Protein AF-A0A1R0GQF1-F1 (afdb_monomer)

Sequence (113 aa):
MKVENKCQLLCKSEIPENGIEFISNRIKENYRMNWLIDGLSAAQKIEGKEGLSLGFPLGYVEKDAVYLNNHYDIEVHYHTQTNKDGLFVKHQLRYNQTSITKKREGPRGPIYL

Solvent-accessible surface area (backbone atoms only — not comparable to full-atom values): 7550 Å² total; per-residue (Å²): 133,88,78,90,82,74,90,72,84,88,78,88,82,82,79,54,76,80,48,49,58,53,53,48,50,40,28,75,69,64,37,62,46,74,52,70,57,96,88,38,69,36,27,21,56,43,88,99,48,104,44,75,37,87,27,42,63,45,32,44,75,58,94,94,40,78,44,79,63,86,60,74,44,76,46,78,44,68,57,84,84,85,71,92,62,87,83,76,85,68,83,67,64,56,53,83,49,34,37,37,40,76,65,87,73,71,92,78,65,80,80,80,123

InterPro domains:
  IPR004240 Nonaspanin (TM9SF) [PF02990] (1-86)
  IPR004240 Nonaspanin (TM9SF) [PTHR10766] (1-89)

Radius of gyration: 17.9 Å; Cα contacts (8 Å, |Δi|>4): 136; chains: 1; bounding box: 47×31×44 Å

Structure (mmCIF, N/CA/C/O backbone):
data_AF-A0A1R0GQF1-F1
#
_entry.id   AF-A0A1R0GQF1-F1
#
loop_
_atom_site.group_PDB
_atom_site.id
_atom_site.type_symbol
_atom_site.label_atom_id
_atom_site.label_alt_id
_atom_site.label_comp_id
_atom_site.label_asym_id
_atom_site.label_entity_id
_atom_site.label_seq_id
_atom_site.pdbx_PDB_ins_code
_atom_site.Cartn_x
_atom_site.Cartn_y
_atom_site.Cartn_z
_atom_site.occupancy
_atom_site.B_iso_or_equiv
_atom_site.auth_seq_id
_atom_site.auth_comp_id
_atom_site.auth_asym_id
_atom_site.auth_atom_id
_atom_site.pdbx_PDB_model_num
ATOM 1 N N . MET A 1 1 ? 9.248 0.926 -27.877 1.00 42.25 1 MET A N 1
ATOM 2 C CA . MET A 1 1 ? 8.872 1.836 -26.769 1.00 42.25 1 MET A CA 1
ATOM 3 C C . MET A 1 1 ? 8.076 1.040 -25.753 1.00 42.25 1 MET A C 1
ATOM 5 O O . MET A 1 1 ? 7.218 0.278 -26.181 1.00 42.25 1 MET A O 1
ATOM 9 N N . LYS A 1 2 ? 8.354 1.163 -24.448 1.00 61.94 2 LYS A N 1
ATOM 10 C CA . LYS A 1 2 ? 7.405 0.650 -23.446 1.00 61.94 2 LYS A CA 1
ATOM 11 C C . LYS A 1 2 ? 6.218 1.609 -23.377 1.00 61.94 2 LYS A C 1
ATOM 13 O O . LYS A 1 2 ? 6.417 2.820 -23.416 1.00 61.94 2 LYS A O 1
ATOM 18 N N . VAL A 1 3 ? 5.016 1.051 -23.322 1.00 74.56 3 VAL A N 1
ATOM 19 C CA . VAL A 1 3 ? 3.767 1.804 -23.181 1.00 74.56 3 VAL A CA 1
ATOM 20 C C . VAL A 1 3 ? 3.474 1.947 -21.691 1.00 74.56 3 VAL A C 1
ATOM 22 O O . VAL A 1 3 ? 3.580 0.973 -20.945 1.00 74.56 3 VAL A O 1
ATOM 25 N N . GLU A 1 4 ? 3.164 3.164 -21.252 1.00 76.62 4 GLU A N 1
ATOM 26 C CA . GLU A 1 4 ? 2.715 3.420 -19.885 1.00 76.62 4 GLU A CA 1
ATOM 27 C C . GLU A 1 4 ? 1.317 2.817 -19.698 1.00 76.62 4 GLU A C 1
ATOM 29 O O . GLU A 1 4 ? 0.382 3.174 -20.413 1.00 76.62 4 GLU A O 1
ATOM 34 N N . ASN A 1 5 ? 1.169 1.916 -18.727 1.00 81.06 5 ASN A N 1
ATOM 35 C CA . ASN A 1 5 ? -0.120 1.331 -18.375 1.00 81.06 5 ASN A CA 1
ATOM 36 C C . ASN A 1 5 ? -0.602 1.942 -17.059 1.00 81.06 5 ASN A C 1
ATOM 38 O O . ASN A 1 5 ? 0.094 1.865 -16.049 1.00 81.06 5 ASN A O 1
ATOM 42 N N . LYS A 1 6 ? -1.802 2.528 -17.061 1.00 82.44 6 LYS A N 1
ATOM 43 C CA . LYS A 1 6 ? -2.418 3.146 -15.875 1.00 82.44 6 LYS A CA 1
ATOM 44 C C . LYS A 1 6 ? -3.592 2.315 -15.383 1.00 82.44 6 LYS A C 1
ATOM 46 O O . LYS A 1 6 ? -4.295 1.722 -16.200 1.00 82.44 6 LYS A O 1
ATOM 51 N N . CYS A 1 7 ? -3.803 2.315 -14.063 1.00 76.31 7 CYS A N 1
ATOM 52 C CA . CYS A 1 7 ? -4.984 1.744 -13.398 1.00 76.31 7 CYS A CA 1
ATOM 53 C C . CYS A 1 7 ? -5.314 0.311 -13.860 1.00 76.31 7 CYS A C 1
ATOM 55 O O . CYS A 1 7 ? -6.466 -0.016 -14.138 1.00 76.31 7 CYS A O 1
ATOM 57 N N . GLN A 1 8 ? -4.289 -0.533 -13.998 1.00 84.62 8 GLN A N 1
ATOM 58 C CA . GLN A 1 8 ? -4.483 -1.927 -14.387 1.00 84.62 8 GLN A CA 1
ATOM 59 C C . GLN A 1 8 ? -5.007 -2.722 -13.193 1.00 84.62 8 GLN A C 1
ATOM 61 O O . GLN A 1 8 ? -4.401 -2.716 -12.122 1.00 84.62 8 GLN A O 1
ATOM 66 N N . LEU A 1 9 ? -6.127 -3.417 -13.385 1.00 84.31 9 LEU A N 1
ATOM 67 C CA . LEU A 1 9 ? -6.643 -4.344 -12.387 1.00 84.31 9 LEU A CA 1
ATOM 68 C C . LEU A 1 9 ? -5.709 -5.554 -12.302 1.00 84.31 9 LEU A C 1
ATOM 70 O O . LEU A 1 9 ? -5.585 -6.301 -13.269 1.00 84.31 9 LEU A O 1
ATOM 74 N N . LEU A 1 10 ? -5.073 -5.749 -11.147 1.00 81.56 10 LEU A N 1
ATOM 75 C CA . LEU A 1 10 ? -4.171 -6.881 -10.926 1.00 81.56 10 LEU A CA 1
ATOM 76 C C . LEU A 1 10 ? -4.951 -8.172 -10.667 1.00 81.56 10 LEU A C 1
ATOM 78 O O . LEU A 1 10 ? -4.722 -9.189 -11.317 1.00 81.56 10 LEU A O 1
ATOM 82 N N . CYS A 1 11 ? -5.888 -8.124 -9.722 1.00 83.00 11 CYS A N 1
ATOM 83 C CA . CYS A 1 11 ? -6.737 -9.250 -9.365 1.00 83.00 11 CYS A CA 1
ATOM 84 C C . CYS A 1 11 ? -8.064 -8.769 -8.773 1.00 83.00 11 CYS A C 1
ATOM 86 O O . CYS A 1 11 ? -8.197 -7.628 -8.325 1.00 83.00 11 CYS A O 1
ATOM 88 N N . LYS A 1 12 ? -9.049 -9.666 -8.768 1.00 86.88 12 LYS A N 1
ATOM 89 C CA . LYS A 1 12 ? -10.252 -9.542 -7.946 1.00 86.88 12 LYS A CA 1
ATOM 90 C C . LYS A 1 12 ? -10.146 -10.582 -6.846 1.00 86.88 12 LYS A C 1
ATOM 92 O O . LYS A 1 12 ? -9.893 -11.747 -7.139 1.00 86.88 12 LYS A O 1
ATOM 97 N N . SER A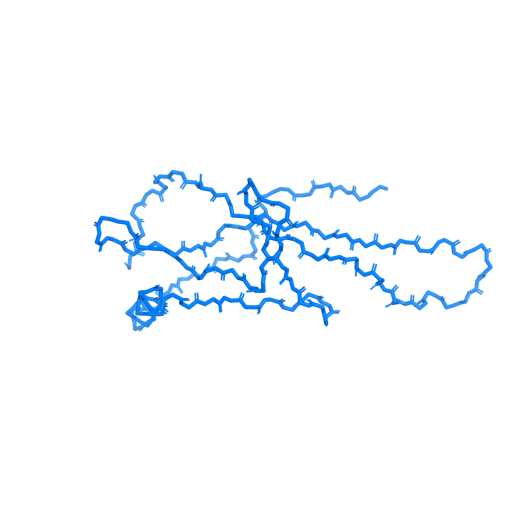 1 13 ? -10.320 -10.151 -5.609 1.00 84.44 13 SER A N 1
ATOM 98 C CA . SER A 1 13 ? -10.397 -11.032 -4.455 1.00 84.44 13 SER A CA 1
ATOM 99 C C . SER A 1 13 ? -11.419 -10.459 -3.500 1.00 84.44 13 SER A C 1
ATOM 101 O O . SER A 1 13 ? -11.488 -9.243 -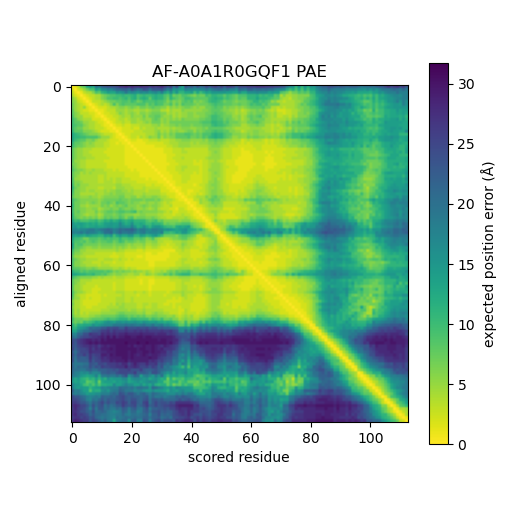3.320 1.00 84.44 13 SER A O 1
ATOM 103 N N . GLU A 1 14 ? -12.175 -11.348 -2.882 1.00 87.38 14 GLU A N 1
ATOM 104 C CA . GLU A 1 14 ? -13.018 -11.018 -1.744 1.00 87.38 14 GLU A CA 1
ATOM 105 C C . GLU A 1 14 ? -12.206 -11.247 -0.470 1.00 87.38 14 GLU A C 1
ATOM 107 O O . GLU A 1 14 ? -11.337 -12.126 -0.421 1.00 87.38 14 GLU A O 1
ATOM 112 N N . ILE A 1 15 ? -12.426 -10.400 0.533 1.0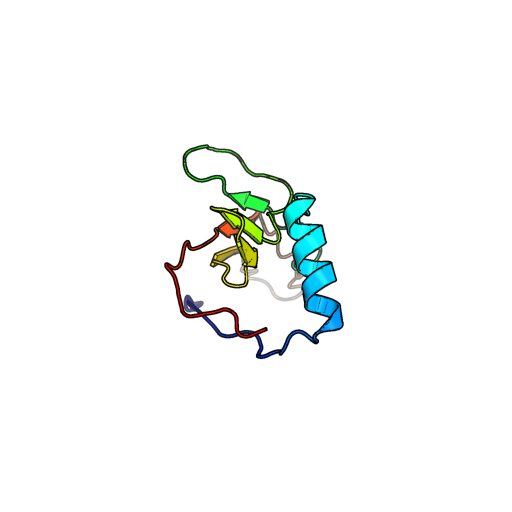0 85.69 15 ILE A N 1
ATOM 113 C CA . ILE A 1 15 ? -11.810 -10.559 1.847 1.00 85.69 15 ILE A CA 1
ATOM 114 C C . ILE A 1 15 ? -12.776 -11.423 2.657 1.00 85.69 15 ILE A C 1
ATOM 116 O O . ILE A 1 15 ? -13.930 -11.032 2.802 1.00 85.69 15 ILE A O 1
ATOM 120 N N . PRO A 1 16 ? -12.351 -12.585 3.176 1.00 88.81 16 PRO A N 1
ATOM 121 C CA . PRO A 1 16 ? -13.227 -13.401 4.004 1.00 88.81 16 PRO A CA 1
ATOM 122 C C . PRO A 1 16 ? -13.547 -12.664 5.311 1.00 88.81 16 PRO A C 1
ATOM 124 O O . PRO A 1 16 ? -12.733 -11.879 5.797 1.00 88.81 16 PRO A O 1
ATOM 127 N N . GLU A 1 17 ? -14.702 -12.948 5.911 1.00 85.94 17 GLU A N 1
ATOM 128 C CA . GLU A 1 17 ? -15.216 -12.224 7.086 1.00 85.94 17 GLU A CA 1
ATOM 129 C C . GLU A 1 17 ? -14.211 -12.181 8.255 1.00 85.94 17 GLU A C 1
ATOM 131 O O . GLU A 1 17 ? -13.963 -11.134 8.851 1.00 85.94 17 GLU A O 1
ATOM 136 N N . ASN A 1 18 ? -13.515 -13.291 8.514 1.00 86.06 18 ASN A N 1
ATOM 137 C CA . ASN A 1 18 ? -12.456 -13.365 9.527 1.00 86.06 18 ASN A CA 1
ATOM 138 C C . ASN A 1 18 ? -11.208 -12.516 9.194 1.00 86.06 18 ASN A C 1
ATOM 140 O O . ASN A 1 18 ? -10.451 -12.135 10.087 1.00 86.06 18 ASN A O 1
ATOM 144 N N . GLY A 1 19 ? -10.968 -12.223 7.915 1.00 88.69 19 GLY A N 1
ATOM 145 C CA . GLY A 1 19 ? -9.864 -11.390 7.443 1.00 88.69 19 GLY A CA 1
ATOM 146 C C . GLY A 1 19 ? -10.112 -9.894 7.637 1.00 88.69 19 GLY A C 1
ATOM 147 O O . GLY A 1 19 ? -9.156 -9.125 7.748 1.00 88.69 19 GLY A O 1
ATOM 148 N N . ILE A 1 20 ? -11.375 -9.478 7.730 1.00 89.50 20 ILE A N 1
ATOM 149 C CA . ILE A 1 20 ? -11.778 -8.074 7.879 1.00 89.50 20 ILE A CA 1
ATOM 150 C C . ILE A 1 20 ? -11.278 -7.501 9.202 1.00 89.50 20 ILE A C 1
ATOM 152 O O . ILE A 1 20 ? -10.653 -6.435 9.226 1.00 89.50 20 ILE A O 1
ATOM 156 N N . GLU A 1 21 ? -11.535 -8.206 10.304 1.00 92.31 21 GLU A N 1
ATOM 157 C CA . GLU A 1 21 ? -11.109 -7.774 11.634 1.00 92.31 21 GLU A CA 1
ATOM 158 C C . GLU A 1 21 ? -9.580 -7.727 11.720 1.00 92.31 21 GLU A C 1
ATOM 160 O O . GLU A 1 21 ? -9.007 -6.741 12.190 1.00 92.31 21 GLU A O 1
ATOM 165 N N . PHE A 1 22 ? -8.908 -8.745 11.174 1.00 93.88 22 PHE A N 1
ATOM 166 C CA . PHE A 1 22 ? -7.451 -8.795 11.110 1.00 93.88 22 PHE A CA 1
ATOM 167 C C . PHE A 1 22 ? -6.874 -7.580 10.374 1.00 93.88 22 PHE A C 1
ATOM 169 O O . PHE A 1 22 ? -6.043 -6.860 10.932 1.00 93.88 22 PHE A O 1
ATOM 176 N N . ILE A 1 23 ? -7.333 -7.310 9.148 1.00 92.31 23 ILE A N 1
ATOM 177 C CA . ILE A 1 23 ? -6.868 -6.171 8.344 1.00 92.31 23 ILE A CA 1
ATOM 178 C C . ILE A 1 23 ? -7.163 -4.855 9.066 1.00 92.31 23 ILE A C 1
ATOM 180 O O . ILE A 1 23 ? -6.291 -3.987 9.145 1.00 92.31 23 ILE A O 1
ATOM 184 N N . SER A 1 24 ? -8.354 -4.720 9.649 1.00 92.94 24 SER A N 1
ATOM 185 C CA . SER A 1 24 ? -8.752 -3.512 10.371 1.00 92.94 24 SER A CA 1
ATOM 186 C C . SER A 1 24 ? -7.849 -3.233 11.571 1.00 92.94 24 SER A C 1
ATOM 188 O O . SER A 1 24 ? -7.410 -2.097 11.763 1.00 92.94 24 SER A O 1
ATOM 190 N N . ASN A 1 25 ? -7.517 -4.265 12.347 1.00 95.31 25 ASN A N 1
ATOM 191 C CA . ASN A 1 25 ? -6.617 -4.150 13.491 1.00 95.31 25 ASN A CA 1
ATOM 192 C C . ASN A 1 25 ? -5.193 -3.800 13.047 1.00 95.31 25 ASN A C 1
ATOM 194 O O . ASN A 1 25 ? -4.595 -2.878 13.597 1.00 95.31 25 ASN A O 1
ATOM 198 N N . ARG A 1 26 ? -4.682 -4.427 11.979 1.00 96.06 26 ARG A N 1
ATOM 199 C CA . ARG A 1 26 ? -3.376 -4.067 11.399 1.00 96.06 26 ARG A CA 1
ATOM 200 C C . ARG A 1 26 ? -3.334 -2.608 10.933 1.00 96.06 26 ARG A C 1
ATOM 202 O O . ARG A 1 26 ? -2.334 -1.927 11.144 1.00 96.06 26 ARG A O 1
ATOM 209 N N . ILE A 1 27 ? -4.410 -2.091 10.339 1.00 94.44 27 ILE A N 1
ATOM 210 C CA . ILE A 1 27 ? -4.474 -0.678 9.937 1.00 94.44 27 ILE A CA 1
ATOM 211 C C . ILE A 1 27 ? -4.453 0.245 11.164 1.00 94.44 27 ILE A C 1
ATOM 213 O O . ILE A 1 27 ? -3.695 1.215 11.172 1.00 94.44 27 ILE A O 1
ATOM 217 N N . LYS A 1 28 ? -5.222 -0.071 12.214 1.00 94.50 28 LYS A N 1
ATOM 218 C CA . LYS A 1 28 ? -5.226 0.690 13.479 1.00 94.50 28 LYS A CA 1
ATOM 219 C C . LYS A 1 28 ? -3.860 0.679 14.176 1.00 94.50 28 LYS A C 1
ATOM 221 O O . LYS A 1 28 ? -3.471 1.670 14.784 1.00 94.50 28 LYS A O 1
ATOM 226 N N . GLU A 1 29 ? -3.107 -0.407 14.034 1.00 96.12 29 GLU A N 1
ATOM 227 C CA . GLU A 1 29 ? -1.732 -0.554 14.531 1.00 96.12 29 GLU A CA 1
ATOM 228 C C . GLU A 1 29 ? -0.676 0.143 13.646 1.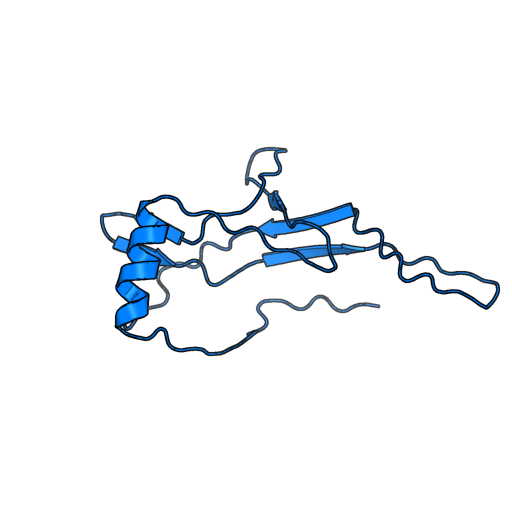00 96.12 29 GLU A C 1
ATOM 230 O O . GLU A 1 29 ? 0.521 0.007 13.889 1.00 96.12 29 GLU A O 1
ATOM 235 N N . ASN A 1 30 ? -1.086 0.909 12.626 1.00 93.44 30 ASN A N 1
ATOM 236 C CA . ASN A 1 30 ? -0.199 1.568 11.660 1.00 93.44 30 ASN A CA 1
ATOM 237 C C . ASN A 1 30 ? 0.721 0.595 10.903 1.00 93.44 30 ASN A C 1
ATOM 239 O O . ASN A 1 30 ? 1.866 0.929 10.581 1.00 93.44 30 ASN A O 1
ATOM 243 N N . TYR A 1 31 ? 0.225 -0.607 10.594 1.00 94.69 31 TYR A N 1
ATOM 244 C CA . TYR A 1 31 ? 0.992 -1.602 9.856 1.00 94.69 31 TYR A CA 1
ATOM 245 C C . TYR A 1 31 ? 1.443 -1.057 8.493 1.00 94.69 31 TYR A C 1
ATOM 247 O O . TYR A 1 31 ? 0.652 -0.515 7.709 1.00 94.69 31 TYR A O 1
ATOM 255 N N . ARG A 1 32 ? 2.738 -1.215 8.203 1.00 91.69 32 ARG A N 1
ATOM 256 C CA . ARG A 1 32 ? 3.367 -0.793 6.948 1.00 91.69 32 ARG A CA 1
ATOM 257 C C . ARG A 1 32 ? 3.756 -2.016 6.134 1.00 91.69 32 ARG A C 1
ATOM 259 O O . ARG A 1 32 ? 4.288 -2.985 6.665 1.00 91.69 32 ARG A O 1
ATOM 266 N N . MET A 1 33 ? 3.517 -1.944 4.835 1.00 89.62 33 MET A N 1
ATOM 267 C CA . MET A 1 33 ? 3.890 -2.974 3.881 1.00 89.62 33 MET A CA 1
ATOM 268 C C . MET A 1 33 ? 5.227 -2.644 3.238 1.00 89.62 33 MET A C 1
ATOM 270 O O . MET A 1 33 ? 5.456 -1.511 2.815 1.00 89.62 33 MET A O 1
ATOM 274 N N . ASN A 1 34 ? 6.069 -3.666 3.119 1.00 89.62 34 ASN A N 1
ATOM 275 C CA . ASN A 1 34 ? 7.295 -3.634 2.338 1.00 89.62 34 ASN A CA 1
ATOM 276 C C . ASN A 1 34 ? 7.099 -4.537 1.124 1.00 89.62 34 ASN A C 1
ATOM 278 O O . ASN A 1 34 ? 6.915 -5.743 1.277 1.00 89.62 34 ASN A O 1
ATOM 282 N N . TRP A 1 35 ? 7.122 -3.961 -0.075 1.00 86.88 35 TRP A N 1
ATOM 283 C CA . TRP A 1 35 ? 7.098 -4.743 -1.309 1.00 86.88 35 TRP A CA 1
ATOM 284 C C . TRP A 1 35 ? 8.511 -4.954 -1.824 1.00 86.88 35 TRP A C 1
ATOM 286 O O . TRP A 1 35 ? 9.330 -4.034 -1.813 1.00 86.88 35 TRP A O 1
ATOM 296 N N . LEU A 1 36 ? 8.767 -6.170 -2.292 1.00 84.94 36 LEU A N 1
ATOM 297 C CA . LEU A 1 36 ? 9.983 -6.542 -2.996 1.00 84.94 36 LEU A CA 1
ATOM 298 C C . LEU A 1 36 ? 9.628 -6.724 -4.467 1.00 84.94 36 LEU A C 1
ATOM 300 O O . LEU A 1 36 ? 8.782 -7.548 -4.807 1.00 84.94 36 LEU A O 1
ATOM 304 N N . ILE A 1 37 ? 10.269 -5.947 -5.331 1.00 81.88 37 ILE A N 1
ATOM 305 C CA . ILE A 1 37 ? 10.099 -6.021 -6.779 1.00 81.88 37 ILE A CA 1
ATOM 306 C C . ILE A 1 37 ? 11.457 -6.402 -7.351 1.00 81.88 37 ILE A C 1
ATOM 308 O O . ILE A 1 37 ? 12.418 -5.655 -7.201 1.00 81.88 37 ILE A O 1
ATOM 312 N N . ASP A 1 38 ? 11.537 -7.595 -7.939 1.00 80.06 38 ASP A N 1
ATOM 313 C CA . ASP A 1 38 ? 12.779 -8.174 -8.475 1.00 80.06 38 ASP A CA 1
ATOM 314 C C . ASP A 1 38 ? 13.966 -8.112 -7.484 1.00 80.06 38 ASP A C 1
ATOM 316 O O . ASP A 1 38 ? 15.083 -7.716 -7.808 1.00 80.06 38 ASP A O 1
ATOM 320 N N . GLY A 1 39 ? 13.692 -8.435 -6.214 1.00 81.12 39 GLY A N 1
ATOM 321 C CA . GLY A 1 39 ? 14.697 -8.437 -5.144 1.00 81.12 39 GLY A CA 1
ATOM 322 C C . GLY A 1 39 ? 15.058 -7.061 -4.576 1.00 81.12 39 GLY A C 1
ATOM 323 O O . GLY A 1 39 ? 15.927 -6.979 -3.709 1.00 81.12 39 GLY A O 1
ATOM 324 N N . LEU A 1 40 ? 14.392 -5.987 -5.009 1.00 81.69 40 LEU A N 1
ATOM 325 C CA . LEU A 1 40 ? 14.622 -4.633 -4.511 1.00 81.69 40 LEU A CA 1
ATOM 326 C C . LEU A 1 40 ? 13.406 -4.105 -3.755 1.00 81.69 40 LEU A C 1
ATOM 328 O O . LEU A 1 40 ? 12.266 -4.222 -4.206 1.00 81.69 40 LEU A O 1
ATOM 332 N N . SER A 1 41 ? 13.658 -3.494 -2.600 1.00 82.56 41 SER A N 1
ATOM 333 C CA . SER A 1 41 ? 12.608 -2.879 -1.792 1.00 82.56 41 SER A CA 1
ATOM 334 C C . SER A 1 41 ? 12.011 -1.668 -2.501 1.00 82.56 41 SER A C 1
ATOM 336 O O . SER A 1 41 ? 12.728 -0.752 -2.913 1.00 82.56 41 SER A O 1
ATOM 338 N N . ALA A 1 42 ? 10.686 -1.638 -2.592 1.00 85.75 42 ALA A N 1
ATOM 339 C CA . ALA A 1 42 ? 9.958 -0.451 -3.002 1.00 85.75 42 ALA A CA 1
ATOM 340 C C . ALA A 1 42 ? 9.991 0.605 -1.887 1.00 85.75 42 ALA A C 1
ATOM 342 O O . ALA A 1 42 ? 9.941 0.284 -0.695 1.00 85.75 42 ALA A O 1
ATOM 343 N N . ALA A 1 43 ? 10.046 1.872 -2.283 1.00 84.19 43 ALA A N 1
ATOM 344 C CA . ALA A 1 43 ? 9.999 3.005 -1.373 1.00 84.19 43 ALA A CA 1
ATOM 345 C C . ALA A 1 43 ? 8.742 3.841 -1.617 1.00 84.19 43 ALA A C 1
ATOM 347 O O . ALA A 1 43 ? 8.278 3.995 -2.747 1.00 84.19 43 ALA A O 1
ATOM 348 N N . GLN A 1 44 ? 8.192 4.413 -0.550 1.00 84.00 44 GLN A N 1
ATOM 349 C CA . GLN A 1 44 ? 7.099 5.369 -0.662 1.00 84.00 44 GLN A CA 1
ATOM 350 C C . GLN A 1 44 ? 7.657 6.757 -0.962 1.00 84.00 44 GLN A C 1
ATOM 352 O O . GLN A 1 44 ? 8.505 7.250 -0.213 1.00 84.00 44 GLN A O 1
ATOM 357 N N . LYS A 1 45 ? 7.134 7.417 -1.996 1.00 79.38 45 LYS A N 1
ATOM 358 C CA . LYS A 1 45 ? 7.386 8.843 -2.220 1.00 79.38 45 LYS A CA 1
ATOM 359 C C . LYS A 1 45 ? 6.483 9.656 -1.292 1.00 79.38 45 LYS A C 1
ATOM 361 O O .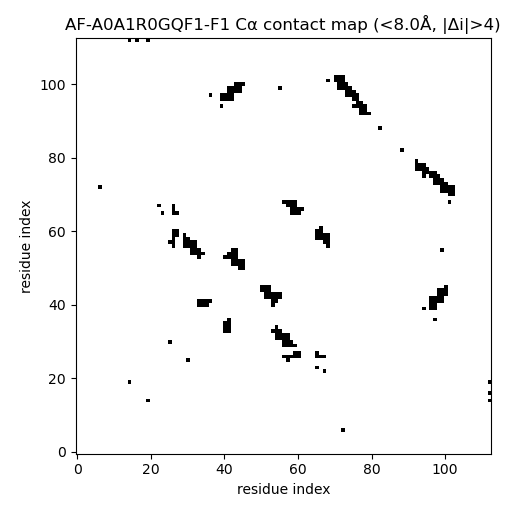 LYS A 1 45 ? 5.263 9.497 -1.321 1.00 79.38 45 LYS A O 1
ATOM 366 N N . ILE A 1 46 ? 7.065 10.495 -0.437 1.00 72.50 46 ILE A N 1
ATOM 367 C CA . ILE A 1 46 ? 6.290 11.362 0.458 1.00 72.50 46 ILE A CA 1
ATOM 368 C C . ILE A 1 46 ? 5.905 12.627 -0.315 1.00 72.50 46 ILE A C 1
ATOM 370 O O . ILE A 1 46 ? 6.771 13.399 -0.716 1.00 72.50 46 ILE A O 1
ATOM 374 N N . GLU A 1 47 ? 4.608 12.858 -0.529 1.00 67.31 47 GLU A N 1
ATOM 375 C CA . GLU A 1 47 ? 4.136 14.089 -1.175 1.00 67.31 47 GLU A CA 1
ATOM 376 C C . GLU A 1 47 ? 4.608 15.331 -0.396 1.00 67.31 47 GLU A C 1
ATOM 378 O O . GLU A 1 47 ? 4.444 15.418 0.822 1.00 67.31 47 GLU A O 1
ATOM 383 N N . GLY A 1 48 ? 5.205 16.298 -1.099 1.00 65.62 48 GLY A N 1
ATOM 384 C CA . GLY A 1 48 ? 5.648 17.571 -0.518 1.00 65.62 48 GLY A CA 1
ATOM 385 C C . GLY A 1 48 ? 6.975 17.534 0.252 1.00 65.62 48 GLY A C 1
ATOM 386 O O . GLY A 1 48 ? 7.366 18.556 0.811 1.00 65.62 48 GLY A O 1
ATOM 387 N N . LYS A 1 49 ? 7.688 16.400 0.284 1.00 62.56 49 LYS A N 1
ATOM 388 C CA . LYS A 1 49 ? 9.063 16.309 0.804 1.00 62.56 49 LYS A CA 1
ATOM 389 C C . LYS A 1 49 ? 9.940 15.531 -0.173 1.00 62.56 49 LYS A C 1
ATOM 391 O O . LYS A 1 49 ? 9.500 14.536 -0.737 1.00 62.56 49 LYS A O 1
ATOM 396 N N . GLU A 1 50 ? 11.206 15.918 -0.317 1.00 61.78 50 GLU A N 1
ATOM 397 C CA . GLU A 1 50 ? 12.225 15.094 -0.989 1.00 61.78 50 GLU A CA 1
ATOM 398 C C . GLU A 1 50 ? 12.651 13.929 -0.079 1.00 61.78 50 GLU A C 1
ATOM 400 O O . GLU A 1 50 ? 13.792 13.817 0.355 1.00 61.78 50 GLU A O 1
ATOM 405 N N . GLY A 1 51 ? 11.685 13.094 0.304 1.00 65.69 51 GLY A N 1
ATOM 406 C CA . GLY A 1 51 ? 11.870 12.006 1.251 1.00 65.69 51 GLY A CA 1
ATOM 407 C C . GLY A 1 51 ? 11.276 10.713 0.722 1.00 65.69 51 GLY A C 1
ATOM 408 O O . GLY A 1 51 ? 10.124 10.669 0.285 1.00 65.69 51 GLY A O 1
ATOM 409 N N . LEU A 1 52 ? 12.070 9.651 0.802 1.00 72.88 52 LEU A N 1
ATOM 410 C CA . LEU A 1 52 ? 11.644 8.285 0.536 1.00 72.88 52 LEU A CA 1
ATOM 411 C C . LEU A 1 52 ? 11.472 7.569 1.871 1.00 72.88 52 LEU A C 1
ATOM 413 O O . LEU A 1 52 ? 12.352 7.631 2.729 1.00 72.88 52 LEU A O 1
ATOM 417 N N . SER A 1 53 ? 10.336 6.903 2.056 1.00 79.06 53 SER A N 1
ATOM 418 C CA . SER A 1 53 ? 10.082 6.092 3.248 1.00 79.06 53 SER A CA 1
ATOM 419 C C . SER A 1 53 ? 10.209 4.609 2.932 1.00 79.06 53 SER A C 1
ATOM 421 O O . SER A 1 53 ? 9.795 4.156 1.862 1.00 79.06 53 SER A O 1
ATOM 423 N N . LEU A 1 54 ? 10.758 3.852 3.884 1.00 80.44 54 LEU A N 1
ATOM 424 C CA . LEU A 1 54 ? 10.726 2.397 3.838 1.00 80.44 54 LEU A CA 1
ATOM 425 C C . LEU A 1 54 ? 9.300 1.922 4.127 1.00 80.44 54 LEU A C 1
ATOM 427 O O . LEU A 1 54 ? 8.729 2.183 5.193 1.00 80.44 54 LEU A O 1
ATOM 431 N N . GLY A 1 55 ? 8.730 1.250 3.133 1.00 83.81 55 GLY A N 1
ATOM 432 C CA . GLY A 1 55 ? 7.357 0.781 3.160 1.00 83.81 55 GLY A CA 1
ATOM 433 C C . GLY A 1 55 ? 6.314 1.895 3.151 1.00 83.81 55 GLY A C 1
ATOM 434 O O . GLY A 1 55 ? 6.602 3.089 3.254 1.00 83.81 55 GLY A O 1
ATOM 435 N N . PHE A 1 56 ? 5.060 1.488 3.042 1.00 86.81 56 PHE A N 1
ATOM 436 C CA . PHE A 1 56 ? 3.896 2.371 2.956 1.00 86.81 56 PHE A CA 1
ATOM 437 C C . PHE A 1 56 ? 2.733 1.768 3.749 1.00 86.81 56 PHE A C 1
ATOM 439 O O . PHE A 1 56 ? 2.690 0.555 3.951 1.00 86.81 56 PHE A O 1
ATOM 446 N N . PRO A 1 57 ? 1.799 2.587 4.251 1.00 89.69 57 PRO A N 1
ATOM 447 C CA . PRO A 1 57 ? 0.744 2.101 5.130 1.00 89.69 57 PRO A CA 1
ATOM 448 C C . PRO A 1 57 ? -0.220 1.149 4.408 1.00 89.69 57 PRO A C 1
ATOM 450 O O . PRO A 1 57 ? -0.630 1.409 3.271 1.00 89.69 57 PRO A O 1
ATOM 453 N N . 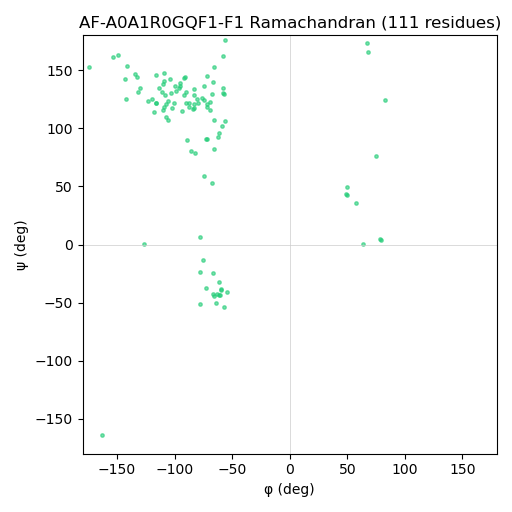LEU A 1 58 ? -0.633 0.084 5.102 1.00 91.44 58 LEU A N 1
ATOM 454 C CA . LEU A 1 58 ? -1.682 -0.832 4.638 1.00 91.44 58 LEU A CA 1
ATOM 455 C C . LEU A 1 58 ? -3.010 -0.093 4.414 1.00 91.44 58 LEU A C 1
ATOM 457 O O . LEU A 1 58 ? -3.713 -0.335 3.440 1.00 91.44 58 LEU A O 1
ATOM 461 N N . GLY A 1 59 ? -3.321 0.863 5.282 1.00 90.75 59 GLY A N 1
ATOM 462 C CA . GLY A 1 59 ? -4.558 1.630 5.251 1.00 90.75 59 GLY A CA 1
ATOM 463 C C . GLY A 1 59 ? -4.455 2.894 6.091 1.00 90.75 59 GLY A C 1
ATOM 464 O O . GLY A 1 59 ? -3.358 3.337 6.423 1.00 90.75 59 GLY A O 1
ATOM 465 N N . TYR A 1 60 ? -5.589 3.495 6.415 1.00 90.19 60 TYR A N 1
ATOM 466 C CA . TYR A 1 60 ? -5.668 4.648 7.307 1.00 90.19 60 TYR A CA 1
ATOM 467 C C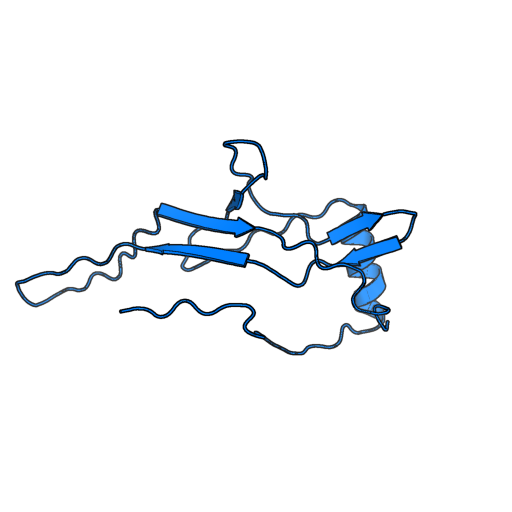 . TYR A 1 60 ? -6.990 4.652 8.073 1.00 90.19 60 TYR A C 1
ATOM 469 O O . TYR A 1 60 ? -7.940 3.968 7.695 1.00 90.19 60 TYR A O 1
ATOM 477 N N . VAL A 1 61 ? -7.037 5.429 9.151 1.00 91.31 61 VAL A N 1
ATOM 478 C CA . VAL A 1 61 ? -8.252 5.666 9.934 1.00 91.31 61 VAL A CA 1
ATOM 479 C C . VAL A 1 61 ? -8.678 7.115 9.732 1.00 91.31 61 VAL A C 1
ATOM 481 O O . VAL A 1 61 ? -7.854 8.023 9.842 1.00 91.31 61 VAL A O 1
ATOM 484 N N . GLU A 1 62 ? -9.952 7.339 9.428 1.00 91.19 62 GLU A N 1
ATOM 485 C CA . GLU A 1 62 ? -10.543 8.673 9.306 1.00 91.19 62 GLU A CA 1
ATOM 486 C C . GLU A 1 62 ? -11.963 8.652 9.883 1.00 91.19 62 GLU A C 1
ATOM 488 O O . GLU A 1 62 ? -12.789 7.850 9.455 1.00 91.19 62 GLU A O 1
ATOM 493 N N . LYS A 1 63 ? -12.253 9.542 10.847 1.00 89.31 63 LYS A N 1
ATOM 494 C CA . LYS A 1 63 ? -13.570 9.653 11.513 1.00 89.31 63 LYS A CA 1
ATOM 495 C C . LYS A 1 63 ? -14.096 8.294 12.010 1.00 89.31 63 LYS A C 1
ATOM 497 O O . LYS A 1 63 ? -15.212 7.905 11.684 1.00 89.31 63 LYS A O 1
ATOM 502 N N . ASP A 1 64 ? -13.242 7.560 12.725 1.00 85.88 64 ASP A N 1
ATOM 503 C CA . ASP A 1 64 ? -13.493 6.218 13.280 1.00 85.88 64 ASP A CA 1
ATOM 504 C C . ASP A 1 64 ? -13.750 5.092 12.261 1.00 85.88 64 ASP A C 1
ATOM 506 O O . ASP A 1 64 ? -13.890 3.929 12.643 1.00 85.88 64 ASP A O 1
ATOM 510 N N . ALA A 1 65 ? -13.721 5.393 10.961 1.00 89.56 65 ALA A N 1
ATOM 511 C CA . ALA A 1 65 ? -13.760 4.400 9.899 1.00 89.56 65 ALA A CA 1
ATOM 512 C C . ALA A 1 65 ? -12.346 3.985 9.474 1.00 89.56 65 ALA A C 1
ATOM 514 O O . ALA A 1 65 ? -11.421 4.800 9.408 1.00 89.56 65 ALA A O 1
ATOM 515 N N . VAL A 1 66 ? -12.191 2.698 9.162 1.00 89.81 66 VAL A N 1
ATOM 516 C CA . VAL A 1 66 ? -10.945 2.111 8.664 1.00 89.81 66 VAL A CA 1
ATOM 517 C C . VAL A 1 66 ? -11.017 1.977 7.147 1.00 89.81 66 VAL A C 1
ATOM 519 O O . VAL A 1 66 ? -11.987 1.452 6.609 1.00 89.81 66 VAL A O 1
ATOM 522 N N . TYR A 1 67 ? -9.962 2.411 6.462 1.00 89.31 67 TYR A N 1
ATOM 523 C CA . TYR A 1 67 ? -9.863 2.394 5.008 1.00 89.31 67 TYR A CA 1
ATOM 524 C C . TYR A 1 67 ? -8.634 1.601 4.569 1.00 89.31 67 TYR A C 1
ATOM 526 O O . TYR A 1 67 ? -7.507 1.931 4.943 1.00 89.31 67 TYR A O 1
ATOM 534 N N . LEU A 1 68 ? -8.844 0.575 3.745 1.00 89.31 68 LEU A N 1
ATOM 535 C CA . LEU A 1 68 ? -7.777 -0.213 3.130 1.00 89.31 68 LEU A CA 1
ATOM 536 C C . LEU A 1 68 ? -7.251 0.487 1.870 1.00 89.31 68 LEU A C 1
ATOM 538 O O . LEU A 1 68 ? -8.025 0.913 1.014 1.00 89.31 68 LEU A O 1
ATOM 542 N N . ASN A 1 69 ? -5.928 0.565 1.717 1.00 87.75 69 ASN A N 1
ATOM 543 C CA . ASN A 1 69 ? -5.329 0.986 0.455 1.00 87.75 69 ASN A CA 1
ATOM 544 C C . ASN A 1 69 ? -5.259 -0.235 -0.477 1.00 87.75 69 ASN A C 1
ATOM 546 O O . ASN A 1 69 ? -4.582 -1.201 -0.158 1.00 87.75 69 ASN A O 1
ATOM 550 N N . ASN A 1 70 ? -5.944 -0.195 -1.621 1.00 85.00 70 ASN A N 1
ATOM 551 C CA . ASN A 1 70 ? -5.846 -1.232 -2.667 1.00 85.00 70 ASN A CA 1
ATOM 552 C C . ASN A 1 70 ? -5.512 -0.646 -4.056 1.00 85.00 70 ASN A C 1
ATOM 554 O O . ASN A 1 70 ? -5.401 -1.358 -5.048 1.00 85.00 70 ASN A O 1
ATOM 558 N N . HIS A 1 71 ? -5.349 0.674 -4.148 1.00 85.25 71 HIS A N 1
ATOM 559 C CA . HIS A 1 71 ? -4.985 1.355 -5.385 1.00 85.25 71 HIS A CA 1
ATOM 560 C C . HIS A 1 71 ? -3.614 2.014 -5.226 1.00 85.25 71 HIS A C 1
ATOM 562 O O . HIS A 1 71 ? -3.426 2.870 -4.356 1.00 85.25 71 HIS A O 1
ATOM 568 N N . TYR A 1 72 ? -2.672 1.632 -6.086 1.00 84.31 72 TYR A N 1
ATOM 569 C CA . TYR A 1 72 ? -1.276 2.056 -6.021 1.00 84.31 72 TYR A CA 1
ATOM 570 C C . TYR A 1 72 ? -0.800 2.560 -7.376 1.00 84.31 72 TYR A C 1
ATOM 572 O O . TYR A 1 72 ? -1.010 1.902 -8.394 1.00 84.31 72 TYR A O 1
ATOM 580 N N . ASP A 1 73 ? -0.106 3.693 -7.368 1.00 83.75 73 ASP A N 1
ATOM 581 C CA . ASP A 1 73 ? 0.671 4.160 -8.507 1.00 83.75 73 ASP A CA 1
ATOM 582 C C . ASP A 1 73 ? 2.109 3.672 -8.316 1.00 83.75 73 ASP A C 1
ATOM 584 O O . ASP A 1 73 ? 2.776 4.054 -7.353 1.00 83.75 73 ASP A O 1
ATOM 588 N N . ILE A 1 74 ? 2.566 2.788 -9.202 1.00 83.19 74 ILE A N 1
ATOM 589 C CA . ILE A 1 74 ? 3.879 2.144 -9.116 1.00 83.19 74 ILE A CA 1
ATOM 590 C C . ILE A 1 74 ? 4.765 2.702 -10.229 1.00 83.19 74 ILE A C 1
ATOM 592 O O . ILE A 1 74 ? 4.483 2.519 -11.412 1.00 83.19 74 ILE A O 1
ATOM 596 N N . GLU A 1 75 ? 5.859 3.348 -9.850 1.00 81.69 75 GLU A N 1
ATOM 597 C CA . GLU A 1 75 ? 6.853 3.896 -10.764 1.00 81.69 75 GLU A CA 1
ATOM 598 C C . GLU A 1 75 ? 8.123 3.049 -10.709 1.00 81.69 75 GLU A C 1
ATOM 600 O O . GLU A 1 75 ? 8.849 3.049 -9.715 1.00 81.69 75 GLU A O 1
ATOM 605 N N . VAL A 1 76 ? 8.395 2.312 -11.785 1.00 79.25 76 VAL A N 1
ATOM 606 C CA . VAL A 1 76 ? 9.544 1.405 -11.871 1.00 79.25 76 VAL A CA 1
ATOM 607 C C . VAL A 1 76 ? 10.611 2.009 -12.778 1.00 79.25 76 VAL A C 1
ATOM 609 O O . VAL A 1 76 ? 10.475 2.000 -14.004 1.00 79.25 76 VAL A O 1
ATOM 612 N N . HIS A 1 77 ? 11.710 2.483 -12.192 1.00 74.81 77 HIS A N 1
ATOM 613 C CA . HIS A 1 77 ? 12.871 2.942 -12.955 1.00 74.81 77 HIS A CA 1
ATOM 614 C C . HIS A 1 77 ? 13.810 1.772 -13.238 1.00 74.81 77 HIS A C 1
ATOM 616 O O . HIS A 1 77 ? 14.308 1.151 -12.306 1.00 74.81 77 HIS A O 1
ATOM 622 N N . TYR A 1 78 ? 14.096 1.492 -14.508 1.00 73.62 78 TYR A N 1
ATOM 623 C CA . TYR A 1 78 ? 15.011 0.430 -14.930 1.00 73.62 78 TYR A CA 1
ATOM 624 C C . TYR A 1 78 ? 15.952 0.956 -16.018 1.00 73.62 78 TYR A C 1
ATOM 626 O O . TYR A 1 78 ? 15.561 1.780 -16.845 1.00 73.62 78 TYR A O 1
ATOM 634 N N . HIS A 1 79 ? 17.188 0.461 -16.038 1.00 70.31 79 HIS A N 1
ATOM 635 C CA . HIS A 1 79 ? 18.147 0.757 -17.102 1.00 70.31 79 HIS A CA 1
ATOM 636 C C . HIS A 1 79 ? 18.136 -0.344 -18.157 1.00 70.31 79 HIS A C 1
ATOM 638 O O . HIS A 1 79 ? 18.198 -1.527 -17.826 1.00 70.31 79 HIS A O 1
ATOM 644 N N . THR A 1 80 ? 18.127 0.040 -19.431 1.00 66.25 80 THR A N 1
ATOM 645 C CA . THR A 1 80 ? 18.394 -0.876 -20.545 1.00 66.25 80 THR A CA 1
ATOM 646 C C . THR A 1 80 ? 19.820 -0.661 -21.032 1.00 66.25 80 THR A C 1
ATOM 648 O O . THR A 1 80 ? 20.142 0.425 -21.511 1.00 66.25 80 THR A O 1
ATOM 651 N N . GLN A 1 81 ? 20.676 -1.678 -20.933 1.00 64.88 81 GLN A N 1
ATOM 652 C CA . GLN A 1 81 ? 21.969 -1.659 -21.615 1.00 64.88 81 GLN A CA 1
ATOM 653 C C . GLN A 1 81 ? 21.789 -2.223 -23.024 1.00 64.88 81 GLN A C 1
ATOM 655 O O . GLN A 1 81 ? 21.400 -3.378 -23.191 1.00 64.88 81 GLN A O 1
ATOM 660 N N . THR A 1 82 ? 22.062 -1.406 -24.036 1.00 56.84 82 THR A N 1
ATOM 661 C CA . THR A 1 82 ? 22.118 -1.846 -25.432 1.00 56.84 82 THR A CA 1
ATOM 662 C C . THR A 1 82 ? 23.551 -2.294 -25.712 1.00 56.84 82 THR A C 1
ATOM 664 O O . THR A 1 82 ? 24.389 -1.475 -26.081 1.00 56.84 82 THR A O 1
ATOM 667 N N . ASN A 1 83 ? 23.872 -3.571 -25.486 1.00 54.53 83 ASN A N 1
ATOM 668 C CA . ASN A 1 83 ? 25.160 -4.109 -25.933 1.00 54.53 83 ASN A CA 1
ATOM 669 C C . ASN A 1 83 ? 25.132 -4.230 -27.461 1.00 54.53 83 ASN A C 1
ATOM 671 O O . ASN A 1 83 ? 24.259 -4.901 -28.009 1.00 54.53 83 ASN A O 1
ATOM 675 N N . LYS A 1 84 ? 26.065 -3.556 -28.146 1.00 53.69 84 LYS A N 1
ATOM 676 C CA . LYS A 1 84 ? 26.242 -3.676 -29.604 1.00 53.69 84 LYS A CA 1
ATOM 677 C C . LYS A 1 84 ? 26.929 -4.977 -30.024 1.00 53.69 84 LYS A C 1
ATOM 679 O O . LYS A 1 84 ? 26.827 -5.338 -31.188 1.00 53.69 84 LYS A O 1
ATOM 684 N N . ASP A 1 85 ? 27.516 -5.707 -29.083 1.00 54.44 85 ASP A N 1
ATOM 685 C CA . ASP A 1 85 ? 28.186 -6.975 -29.340 1.00 54.44 85 ASP A CA 1
ATOM 686 C C . ASP A 1 85 ? 27.495 -8.074 -28.532 1.00 54.44 85 ASP A C 1
ATOM 688 O O . ASP A 1 85 ? 27.256 -7.935 -27.330 1.00 54.44 85 ASP A O 1
ATOM 692 N N . GLY A 1 86 ? 27.071 -9.125 -29.232 1.00 52.28 86 GLY A N 1
ATOM 693 C CA . GLY A 1 86 ? 26.259 -10.200 -28.681 1.00 52.28 86 GLY A CA 1
ATOM 694 C C . GLY A 1 86 ? 26.892 -10.918 -27.485 1.00 52.28 86 GLY A C 1
ATOM 695 O O . GLY A 1 86 ? 28.101 -10.913 -27.283 1.00 52.28 86 GLY A O 1
ATOM 696 N N . LEU A 1 87 ? 26.011 -11.620 -26.769 1.00 45.38 87 LEU A N 1
ATOM 697 C CA . LEU A 1 87 ? 26.214 -12.443 -25.574 1.00 45.38 87 LEU A CA 1
ATOM 698 C C . LEU A 1 87 ? 26.246 -11.692 -24.231 1.00 45.38 87 LEU A C 1
ATOM 700 O O . LEU A 1 87 ? 27.044 -10.803 -23.969 1.00 45.38 87 LEU A O 1
ATOM 704 N N . PHE A 1 88 ? 25.354 -12.157 -23.353 1.00 38.59 88 PHE A N 1
ATOM 705 C CA . PHE A 1 88 ? 25.082 -11.709 -21.987 1.00 38.59 88 PHE A CA 1
ATOM 706 C C . PHE A 1 88 ? 24.306 -10.392 -21.877 1.00 38.59 88 PHE A C 1
ATOM 708 O O . PHE A 1 88 ? 24.806 -9.371 -21.409 1.00 38.59 88 PHE A O 1
ATOM 715 N N . VAL A 1 89 ? 22.993 -10.471 -22.132 1.00 42.25 89 VAL A N 1
ATOM 716 C CA . VAL A 1 89 ? 22.047 -9.674 -21.338 1.00 42.25 89 VAL A CA 1
ATOM 717 C C . VAL A 1 89 ? 22.131 -10.231 -19.921 1.00 42.25 89 VAL A C 1
ATOM 719 O O . VAL A 1 89 ? 21.347 -11.090 -19.513 1.00 42.25 89 VAL A O 1
ATOM 722 N N . LYS A 1 90 ? 23.139 -9.794 -19.161 1.00 36.25 90 LYS A N 1
ATOM 723 C CA . LYS A 1 90 ? 23.055 -9.863 -17.710 1.00 36.25 90 LYS A CA 1
ATOM 724 C C . LYS A 1 90 ? 21.782 -9.082 -17.415 1.00 36.25 90 LYS A C 1
ATOM 726 O O . LYS A 1 90 ? 21.770 -7.862 -17.572 1.00 36.25 90 LYS A O 1
ATOM 731 N N . HIS A 1 91 ? 20.703 -9.772 -17.055 1.00 41.41 91 HIS A N 1
ATOM 732 C CA . HIS A 1 91 ? 19.509 -9.158 -16.486 1.00 41.41 91 HIS A CA 1
ATOM 733 C C . HIS A 1 91 ? 19.878 -8.615 -15.093 1.00 41.41 91 HIS A C 1
ATOM 735 O O . HIS A 1 91 ? 19.280 -8.949 -14.087 1.00 41.41 91 HIS A O 1
ATOM 741 N N . GLN A 1 92 ? 20.930 -7.802 -15.009 1.00 35.09 92 GLN A N 1
ATOM 742 C CA . GLN A 1 92 ? 21.093 -6.838 -13.948 1.00 35.09 92 GLN A CA 1
ATOM 743 C C . GLN A 1 92 ? 20.263 -5.646 -14.388 1.00 35.09 92 GLN A C 1
ATOM 745 O O . GLN A 1 92 ? 20.772 -4.656 -14.917 1.00 35.09 92 GLN A O 1
ATOM 750 N N . LEU A 1 93 ? 18.953 -5.778 -14.199 1.00 38.31 93 LEU A N 1
ATOM 751 C CA . LEU A 1 93 ? 18.095 -4.620 -14.096 1.00 38.31 93 LEU A CA 1
ATOM 752 C C . LEU A 1 93 ? 18.605 -3.858 -12.869 1.00 38.31 93 LEU A C 1
ATOM 754 O O . LEU A 1 93 ? 18.317 -4.197 -11.727 1.00 38.31 93 LEU A O 1
ATOM 758 N N . ARG A 1 94 ? 19.470 -2.864 -13.091 1.00 32.09 94 ARG A N 1
ATOM 759 C CA . ARG A 1 94 ? 19.753 -1.866 -12.061 1.00 32.09 94 ARG A CA 1
ATOM 760 C C . ARG A 1 94 ? 18.509 -1.004 -11.979 1.00 32.09 94 ARG A C 1
ATOM 762 O O . ARG A 1 94 ? 18.374 -0.048 -12.749 1.00 32.09 94 ARG A O 1
ATOM 769 N N . TYR A 1 95 ? 17.583 -1.384 -11.109 1.00 43.56 95 TYR A N 1
ATOM 770 C CA . TYR A 1 95 ? 16.523 -0.471 -10.734 1.00 43.56 95 TYR A CA 1
ATOM 771 C C . TYR A 1 95 ? 17.126 0.578 -9.810 1.00 43.56 95 TYR A C 1
ATOM 773 O O . TYR A 1 95 ? 17.758 0.236 -8.813 1.00 43.56 95 TYR A O 1
ATOM 781 N N . ASN A 1 96 ? 16.978 1.853 -10.164 1.00 41.69 96 ASN A N 1
ATOM 782 C CA . ASN A 1 96 ? 17.461 2.930 -9.300 1.00 41.69 96 ASN A CA 1
ATOM 783 C C . ASN A 1 96 ? 16.568 3.074 -8.069 1.00 41.69 96 ASN A C 1
ATOM 785 O O . ASN A 1 96 ? 17.084 3.298 -6.981 1.00 41.69 96 ASN A O 1
ATOM 789 N N . GLN A 1 97 ? 15.253 2.893 -8.241 1.00 45.25 97 GLN A N 1
ATOM 790 C CA . GLN A 1 97 ? 14.276 2.691 -7.175 1.00 45.25 97 GLN A CA 1
ATOM 791 C C . GLN A 1 97 ? 12.910 2.375 -7.789 1.00 45.25 97 GLN A C 1
ATOM 793 O O . GLN A 1 97 ? 12.623 2.829 -8.897 1.00 45.25 97 GLN A O 1
ATOM 798 N N . THR A 1 98 ? 12.058 1.639 -7.073 1.00 54.19 98 THR A N 1
ATOM 799 C CA . THR A 1 98 ? 10.619 1.630 -7.365 1.00 54.19 98 THR A CA 1
ATOM 800 C C . THR A 1 98 ? 9.927 2.548 -6.373 1.00 54.19 98 THR A C 1
ATOM 802 O O . THR A 1 98 ? 10.065 2.350 -5.163 1.00 54.19 98 THR A O 1
ATOM 805 N N . SER A 1 99 ? 9.224 3.558 -6.880 1.00 54.16 99 SER A N 1
ATOM 806 C CA . SER A 1 99 ? 8.465 4.500 -6.065 1.00 54.16 99 SER A CA 1
ATOM 807 C C . SER A 1 99 ? 6.989 4.107 -6.083 1.00 54.16 99 SER A C 1
ATOM 809 O O . SER A 1 99 ? 6.452 3.711 -7.117 1.00 54.16 99 SER A O 1
ATOM 811 N N . ILE A 1 100 ? 6.341 4.144 -4.922 1.00 58.47 100 ILE A N 1
ATOM 812 C CA . ILE A 1 100 ? 4.901 3.917 -4.813 1.00 58.47 100 ILE A CA 1
ATOM 813 C C . ILE A 1 100 ? 4.265 5.199 -4.301 1.00 58.47 100 ILE A C 1
ATOM 815 O O . ILE A 1 100 ? 4.609 5.692 -3.221 1.00 58.47 100 ILE A O 1
ATOM 819 N N . THR A 1 101 ? 3.329 5.725 -5.085 1.00 56.03 101 THR A N 1
ATOM 820 C CA . THR A 1 101 ? 2.473 6.843 -4.693 1.00 56.03 101 THR A CA 1
ATOM 821 C C . THR A 1 101 ? 1.058 6.320 -4.479 1.00 56.03 101 THR A C 1
ATOM 823 O O . THR A 1 101 ? 0.582 5.423 -5.175 1.00 56.03 101 THR A O 1
ATOM 826 N N . LYS A 1 102 ? 0.381 6.838 -3.457 1.00 54.03 102 LYS A N 1
ATOM 827 C CA . LYS A 1 102 ? -1.013 6.495 -3.183 1.00 54.03 102 LYS A CA 1
ATOM 828 C C . LYS A 1 102 ? -1.905 7.495 -3.904 1.00 54.03 102 LYS A C 1
ATOM 830 O O . LYS A 1 102 ? -1.802 8.691 -3.646 1.00 54.03 102 LYS A O 1
ATOM 835 N N . LYS A 1 103 ? -2.870 7.010 -4.680 1.00 48.75 103 LYS A N 1
ATOM 836 C CA . LYS A 1 103 ? -3.960 7.859 -5.159 1.00 48.75 103 LYS A CA 1
ATOM 837 C C . LYS A 1 103 ? -5.040 7.946 -4.081 1.00 48.75 103 LYS A C 1
ATOM 839 O O . LYS A 1 103 ? -5.578 6.925 -3.655 1.00 48.75 103 LYS A O 1
ATOM 844 N N . ARG A 1 104 ? -5.355 9.158 -3.608 1.00 47.19 104 ARG A N 1
ATOM 845 C CA . ARG A 1 104 ? -6.582 9.399 -2.831 1.00 47.19 104 ARG A CA 1
ATOM 846 C C . ARG A 1 104 ? -7.749 9.337 -3.802 1.00 47.19 104 ARG A C 1
ATOM 848 O O . ARG A 1 104 ? -8.095 10.335 -4.426 1.00 47.19 104 ARG A O 1
ATOM 855 N N . GLU A 1 105 ? -8.324 8.163 -3.982 1.00 44.94 105 GLU A N 1
ATOM 856 C CA . GLU A 1 105 ? -9.628 8.093 -4.619 1.00 44.94 105 GLU A CA 1
ATOM 857 C C . GLU A 1 105 ? -10.674 8.426 -3.553 1.00 44.94 105 GLU A C 1
ATOM 859 O O . GLU A 1 105 ? -10.658 7.857 -2.463 1.00 44.94 105 GLU A O 1
ATOM 864 N N . GLY A 1 106 ? -11.524 9.420 -3.840 1.00 38.97 106 GLY A N 1
ATOM 865 C CA . GLY A 1 106 ? -12.692 9.746 -3.018 1.00 38.97 106 GLY A CA 1
ATOM 866 C C . GLY A 1 106 ? -13.614 8.531 -2.839 1.00 38.97 106 GLY A C 1
ATOM 867 O O . GLY A 1 106 ? -13.352 7.482 -3.428 1.00 38.97 106 GLY A O 1
ATOM 868 N N . PRO A 1 107 ? -14.692 8.649 -2.045 1.00 36.81 107 PRO A N 1
ATOM 869 C CA . PRO A 1 107 ? -15.4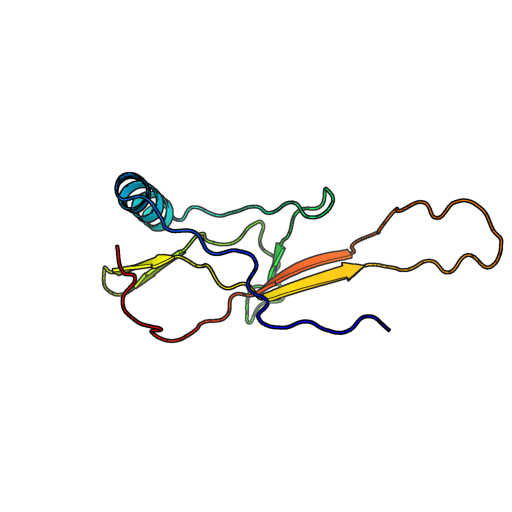52 7.511 -1.538 1.00 36.81 107 PRO A CA 1
ATOM 870 C C . PRO A 1 107 ? -16.073 6.719 -2.693 1.00 36.81 107 PRO A C 1
ATOM 872 O O . PRO A 1 107 ? -17.167 7.021 -3.166 1.00 36.81 107 PRO A O 1
ATOM 875 N N . ARG A 1 108 ? -15.367 5.698 -3.182 1.00 43.28 108 ARG A N 1
ATOM 876 C CA . ARG A 1 108 ? -15.911 4.733 -4.131 1.00 43.28 108 ARG A CA 1
ATOM 877 C C . ARG A 1 108 ? -16.618 3.656 -3.339 1.00 43.28 108 ARG A C 1
ATOM 879 O O . ARG A 1 108 ? -16.078 2.582 -3.125 1.00 43.28 108 ARG A O 1
ATOM 886 N N . GLY A 1 109 ? -17.841 4.003 -2.947 1.00 37.66 109 GLY A N 1
ATOM 887 C CA . GLY A 1 109 ? -18.829 3.083 -2.406 1.00 37.66 109 GLY A CA 1
ATOM 888 C C . GLY A 1 109 ? -18.474 2.509 -1.035 1.00 37.66 109 GLY A C 1
ATOM 889 O O . GLY A 1 109 ? -17.342 2.636 -0.566 1.00 37.66 109 GLY A O 1
ATOM 890 N N . PRO A 1 110 ? -19.458 1.906 -0.353 1.00 30.81 110 PRO A N 1
ATOM 891 C CA . PRO A 1 110 ? -19.175 1.134 0.840 1.00 30.81 110 PRO A CA 1
ATOM 892 C C . PRO A 1 110 ? -18.189 0.025 0.468 1.00 30.81 110 PRO A C 1
ATOM 894 O O . PRO A 1 110 ? -18.347 -0.657 -0.546 1.00 30.81 110 PRO A O 1
ATOM 897 N N . ILE A 1 111 ? -17.171 -0.148 1.306 1.00 39.78 111 ILE A N 1
ATOM 898 C CA . 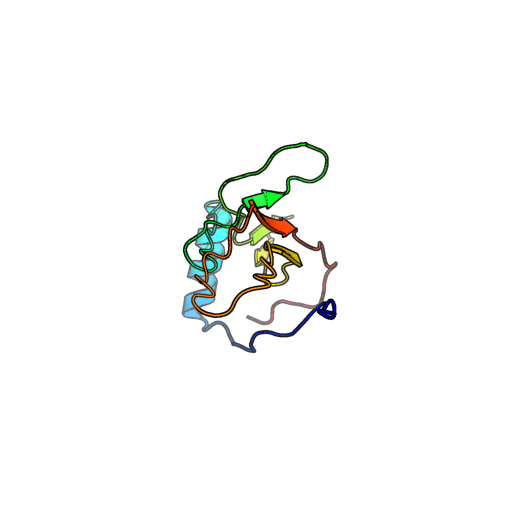ILE A 1 111 ? -16.507 -1.438 1.428 1.00 39.78 111 ILE A CA 1
ATOM 899 C C . ILE A 1 111 ? -17.634 -2.381 1.848 1.00 39.78 111 ILE A C 1
ATOM 901 O O . ILE A 1 111 ? -18.097 -2.305 2.985 1.00 39.78 111 ILE A O 1
ATOM 905 N N . TYR A 1 112 ? -18.164 -3.167 0.911 1.00 32.59 112 TYR A N 1
ATOM 906 C CA . TYR A 1 112 ? -18.972 -4.310 1.299 1.00 32.59 112 TYR A CA 1
ATOM 907 C C . TYR A 1 112 ? -18.011 -5.252 2.015 1.00 32.59 112 TYR A C 1
ATOM 909 O O . TYR A 1 112 ? -17.073 -5.773 1.408 1.00 32.59 112 TYR A O 1
ATOM 917 N N . LEU A 1 113 ? -18.188 -5.294 3.334 1.00 42.03 113 LEU A N 1
ATOM 918 C CA . LEU A 1 113 ? -17.767 -6.397 4.179 1.00 42.03 113 LEU A CA 1
ATOM 919 C C . LEU A 1 113 ? -18.473 -7.667 3.699 1.00 42.03 113 LEU A C 1
ATOM 921 O O . LEU A 1 113 ? -19.673 -7.549 3.348 1.00 42.03 113 LEU A O 1
#

Mean predicted aligned error: 11.14 Å

Secondary structure (DSSP, 8-state):
-PPP--S------PPPHHHHHHHHHHHHTT-EE--EETTEE-EEEPTTSS-EEESEESEEEETTEEEE---EEEEEEEPPP--SS-S-------EEEEEEEE------S----

Foldseek 3Di:
DDDDDPPDDPDDDDQPPVRVVVLQVCLVVQPFDWDADPNATAWEDDPPDPDTHRGDGQWYADPNDTGGQPDKDKDWAWDDDDDPDDDDPPPPRPTVHIYIYGDPDPDPDDPPD

Organism: NCBI:txid133383

pLDDT: mean 72.2, std 19.58, range [30.81, 96.12]